Protein AF-A0A5C7VI96-F1 (afdb_monomer)

Sequence (67 aa):
MQTHGVDSFPAKLAAIIQGSTETTFYVLAVYFGSVGVKHTRHALPCALLADAVGLVAAVAVAYAFFR

Nearest PDB structures (foldseek):
  1c0v-assembly1_A  TM=3.872E-01  e=9.223E+00  Escherichia coli

Foldseek 3Di:
DPPAPCLGLVNQLCVQLVVPPPVLVVCVCPVCVVVVPPDCPVVVVVSVVVSVVSSVVSVVVSVVPVD

Radius of gyration: 15.5 Å; Cα contacts (8 Å, |Δi|>4): 26; chains: 1; bounding box: 37×20×40 Å

Structure (mmCIF, N/CA/C/O backbone):
data_AF-A0A5C7VI96-F1
#
_entry.id   AF-A0A5C7VI96-F1
#
loop_
_atom_site.group_PDB
_atom_site.id
_atom_site.type_symbol
_atom_site.label_atom_id
_atom_site.label_alt_id
_atom_site.label_comp_id
_atom_site.label_asym_id
_atom_site.label_entity_id
_atom_site.label_seq_id
_atom_site.pdbx_PDB_ins_code
_atom_site.Cartn_x
_atom_site.Cartn_y
_atom_site.Cartn_z
_atom_site.occupancy
_atom_site.B_iso_or_equiv
_atom_site.auth_seq_id
_atom_site.auth_comp_id
_atom_site.auth_asym_id
_atom_site.auth_atom_id
_atom_site.pdbx_PDB_model_num
ATOM 1 N N . MET A 1 1 ? 21.930 11.115 -8.465 1.00 45.38 1 MET A N 1
ATOM 2 C CA . MET A 1 1 ? 20.470 10.871 -8.457 1.00 45.38 1 MET A CA 1
ATOM 3 C C . MET A 1 1 ? 19.922 10.699 -9.885 1.00 45.38 1 MET A C 1
ATOM 5 O O . MET A 1 1 ? 18.977 11.382 -10.232 1.00 45.38 1 MET A O 1
ATOM 9 N N . GLN A 1 2 ? 20.485 9.808 -10.719 1.00 51.06 2 GLN A N 1
ATOM 10 C CA . GLN A 1 2 ? 19.934 9.452 -12.046 1.00 51.06 2 GLN A CA 1
ATOM 11 C C . GLN A 1 2 ? 20.409 8.047 -12.468 1.00 51.06 2 GLN A C 1
ATOM 13 O O . GLN A 1 2 ? 21.182 7.894 -13.403 1.00 51.06 2 GLN A O 1
ATOM 18 N N . THR A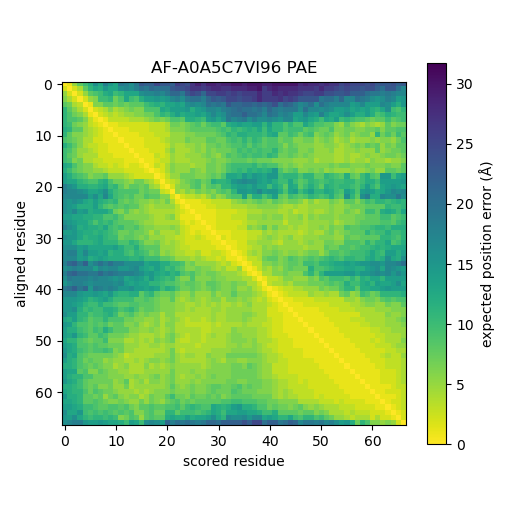 1 3 ? 19.995 7.012 -11.733 1.00 58.84 3 THR A N 1
ATOM 19 C CA . THR A 1 3 ? 20.275 5.604 -12.100 1.00 58.84 3 THR A CA 1
ATOM 20 C C . THR A 1 3 ? 19.090 4.950 -12.825 1.00 58.84 3 THR A C 1
ATOM 22 O O . THR A 1 3 ? 19.261 3.965 -13.534 1.00 58.84 3 THR A O 1
ATOM 25 N N . HIS A 1 4 ? 17.896 5.540 -12.730 1.00 60.78 4 HIS A N 1
ATOM 26 C CA . HIS A 1 4 ? 16.657 5.029 -13.305 1.00 60.78 4 HIS A CA 1
ATOM 27 C C . HIS A 1 4 ? 15.857 6.217 -13.858 1.00 60.78 4 HIS A C 1
ATOM 29 O O . HIS A 1 4 ? 15.416 7.067 -13.089 1.00 60.78 4 HIS A O 1
ATOM 35 N N . GLY A 1 5 ? 15.738 6.335 -15.186 1.00 66.94 5 GLY A N 1
ATOM 36 C CA . GLY A 1 5 ? 14.873 7.346 -15.812 1.00 66.94 5 GLY A CA 1
ATOM 37 C C . GLY A 1 5 ? 13.398 7.099 -15.473 1.00 66.94 5 GLY A C 1
ATOM 38 O O . GLY A 1 5 ? 13.039 5.983 -15.103 1.00 66.94 5 GLY A O 1
ATOM 39 N N . VAL A 1 6 ? 12.534 8.106 -15.610 1.00 65.81 6 VAL A N 1
ATOM 40 C CA . VAL A 1 6 ? 11.084 7.991 -15.320 1.00 65.81 6 VAL A CA 1
ATOM 41 C C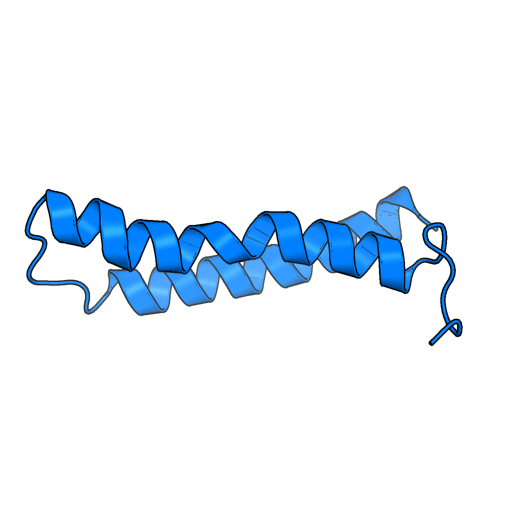 . VAL A 1 6 ? 10.391 6.860 -16.095 1.00 65.81 6 VAL A C 1
ATOM 43 O O . VAL A 1 6 ? 9.450 6.259 -15.588 1.00 65.81 6 VAL A O 1
ATOM 46 N N . ASP A 1 7 ? 10.913 6.492 -17.267 1.00 67.44 7 ASP A N 1
ATOM 47 C CA . ASP A 1 7 ? 10.412 5.372 -18.074 1.00 67.44 7 ASP A CA 1
ATOM 48 C C . ASP A 1 7 ? 10.981 4.000 -17.693 1.00 67.44 7 ASP A C 1
ATOM 50 O O . ASP A 1 7 ? 10.603 2.980 -18.272 1.00 67.44 7 ASP A O 1
ATOM 54 N N . SER A 1 8 ? 11.898 3.942 -16.731 1.00 74.12 8 SER A N 1
ATOM 55 C CA . SER A 1 8 ? 12.497 2.683 -16.301 1.00 74.12 8 SER A CA 1
ATOM 56 C C . SER A 1 8 ? 11.511 1.838 -15.495 1.00 74.12 8 SER A C 1
ATOM 58 O O . SER A 1 8 ? 10.688 2.349 -14.736 1.00 74.12 8 SER A O 1
ATOM 60 N N . PHE A 1 9 ? 11.628 0.517 -15.621 1.00 77.75 9 PHE A N 1
ATOM 61 C CA . PHE A 1 9 ? 10.812 -0.443 -14.877 1.00 77.75 9 PHE A CA 1
ATOM 62 C C . PHE A 1 9 ? 10.723 -0.160 -13.360 1.00 77.75 9 PHE A C 1
ATOM 64 O O . PHE A 1 9 ? 9.605 -0.109 -12.849 1.00 77.75 9 PHE A O 1
ATOM 71 N N . PRO A 1 10 ? 11.827 0.102 -12.624 1.00 78.56 10 PRO A N 1
ATOM 72 C CA . PRO A 1 10 ? 11.737 0.436 -11.202 1.00 78.56 10 PRO A CA 1
ATOM 73 C C . PRO A 1 10 ? 11.017 1.763 -10.928 1.00 78.56 10 PRO A C 1
ATOM 75 O O . PRO A 1 10 ? 10.333 1.861 -9.915 1.00 78.56 10 PRO A O 1
ATOM 78 N N . ALA A 1 11 ? 11.105 2.759 -11.819 1.00 79.69 11 ALA A N 1
ATOM 79 C CA . ALA A 1 11 ? 10.348 4.005 -11.675 1.00 79.69 11 ALA A CA 1
ATOM 80 C C . ALA A 1 11 ? 8.839 3.780 -11.877 1.00 79.69 11 ALA A C 1
ATOM 82 O O . ALA A 1 11 ? 8.032 4.276 -11.091 1.00 79.69 11 ALA A O 1
ATOM 83 N N . LYS A 1 12 ? 8.452 2.966 -12.869 1.00 80.00 12 LYS A N 1
ATOM 84 C CA . LYS A 1 12 ? 7.047 2.593 -13.102 1.00 80.00 12 LYS A CA 1
ATOM 85 C C . LYS A 1 12 ? 6.485 1.745 -11.964 1.00 80.00 12 LYS A C 1
ATOM 87 O O . LYS A 1 12 ? 5.377 2.000 -11.506 1.00 80.00 12 LYS A O 1
ATOM 92 N N . LEU A 1 13 ? 7.264 0.792 -11.455 1.00 80.56 13 LEU A N 1
ATOM 93 C CA . LEU A 1 13 ? 6.888 -0.006 -10.291 1.00 80.56 13 LEU A CA 1
ATOM 94 C C . LEU A 1 13 ? 6.723 0.869 -9.040 1.00 80.56 13 LEU A C 1
ATOM 96 O O . LEU A 1 13 ? 5.729 0.733 -8.332 1.00 80.56 13 LEU A O 1
ATOM 100 N N . ALA A 1 14 ? 7.653 1.797 -8.792 1.00 80.69 14 ALA A N 1
ATOM 101 C CA . ALA A 1 14 ? 7.562 2.722 -7.666 1.00 80.69 14 ALA A CA 1
ATOM 102 C C . ALA A 1 14 ? 6.310 3.607 -7.754 1.00 80.69 14 ALA A C 1
ATOM 104 O O . ALA A 1 14 ? 5.639 3.788 -6.744 1.00 80.69 14 ALA A O 1
ATOM 105 N N . ALA A 1 15 ? 5.952 4.093 -8.947 1.00 81.56 15 ALA A N 1
ATOM 106 C CA . ALA A 1 15 ? 4.733 4.873 -9.160 1.00 81.56 15 ALA A CA 1
ATOM 107 C C . ALA A 1 15 ? 3.453 4.069 -8.859 1.00 81.56 15 ALA A C 1
ATOM 109 O O . ALA A 1 15 ? 2.546 4.586 -8.208 1.00 81.56 15 ALA A O 1
ATOM 110 N N . ILE A 1 16 ? 3.392 2.796 -9.275 1.00 80.00 16 ILE A N 1
ATOM 111 C CA . ILE A 1 16 ? 2.248 1.909 -8.991 1.00 80.00 16 ILE A CA 1
ATOM 112 C C . ILE A 1 16 ? 2.120 1.653 -7.482 1.00 80.00 16 ILE A C 1
ATOM 114 O O . ILE A 1 16 ? 1.018 1.707 -6.940 1.00 80.00 16 ILE A O 1
ATOM 118 N N . ILE A 1 17 ? 3.238 1.405 -6.792 1.00 78.75 17 ILE A N 1
ATOM 119 C CA . ILE A 1 17 ? 3.247 1.182 -5.339 1.00 78.75 17 ILE A CA 1
ATOM 120 C C . ILE A 1 17 ? 2.845 2.461 -4.598 1.00 78.75 17 ILE A C 1
ATOM 122 O O . ILE A 1 17 ? 1.986 2.427 -3.719 1.00 78.75 17 ILE A O 1
ATOM 126 N N . GLN A 1 18 ? 3.428 3.601 -4.970 1.00 76.88 18 GLN A N 1
ATOM 127 C CA . GLN A 1 18 ? 3.206 4.871 -4.286 1.00 76.88 18 GLN A CA 1
ATOM 128 C C . GLN A 1 18 ? 1.741 5.316 -4.357 1.00 76.88 18 GLN A C 1
ATOM 130 O O . GLN A 1 18 ? 1.194 5.700 -3.328 1.00 76.88 18 GLN A O 1
ATOM 135 N N . GLY A 1 19 ? 1.081 5.149 -5.509 1.00 71.25 19 GLY A N 1
ATOM 136 C CA . GLY A 1 19 ? -0.348 5.450 -5.643 1.00 71.25 19 GLY A CA 1
ATOM 137 C C . GLY A 1 19 ? -1.284 4.496 -4.885 1.00 71.25 19 GLY A C 1
ATOM 138 O O . GLY A 1 19 ? -2.443 4.838 -4.664 1.00 71.25 19 GLY A O 1
ATOM 139 N N . SER A 1 20 ? -0.819 3.308 -4.476 1.00 66.25 20 SER A N 1
ATOM 140 C CA . SER A 1 20 ? -1.664 2.301 -3.817 1.00 66.25 20 SER A CA 1
ATOM 141 C C . SER A 1 20 ? -1.548 2.290 -2.289 1.00 66.25 20 SER A C 1
ATOM 143 O O . SER A 1 20 ? -2.502 1.881 -1.635 1.00 66.25 20 SER A O 1
ATOM 145 N N . THR A 1 21 ? -0.414 2.700 -1.708 1.00 66.38 21 THR A N 1
ATOM 146 C CA . THR A 1 21 ? -0.113 2.464 -0.275 1.00 66.38 21 THR A CA 1
ATOM 147 C C . THR A 1 21 ? -0.267 3.704 0.617 1.00 66.38 21 THR A C 1
ATOM 149 O O . THR A 1 21 ? -0.260 3.596 1.842 1.00 66.38 21 THR A O 1
ATOM 152 N N . GLU A 1 22 ? -0.452 4.901 0.055 1.00 66.81 22 GLU A N 1
ATOM 153 C CA . GLU A 1 22 ? -0.620 6.123 0.864 1.00 66.81 22 GLU A CA 1
ATOM 154 C C . GLU A 1 22 ? -1.997 6.229 1.552 1.00 66.81 22 GLU A C 1
ATOM 156 O O . GLU A 1 22 ? -2.140 6.883 2.588 1.00 66.81 22 GLU A O 1
ATOM 161 N N . THR A 1 23 ? -3.018 5.546 1.027 1.00 69.31 23 THR A N 1
ATOM 162 C CA . THR A 1 23 ? -4.412 5.734 1.462 1.00 69.31 23 THR A CA 1
ATOM 163 C C . THR A 1 23 ? -4.797 4.918 2.701 1.00 69.31 23 THR A C 1
ATOM 165 O O . THR A 1 23 ? -5.680 5.338 3.449 1.00 69.31 23 THR A O 1
ATOM 168 N N . THR A 1 24 ? -4.110 3.810 2.998 1.00 74.50 24 THR A N 1
ATOM 169 C CA . THR A 1 24 ? -4.458 2.907 4.111 1.00 74.50 24 THR A CA 1
ATOM 170 C C . THR A 1 24 ? -4.299 3.569 5.483 1.00 74.50 24 THR A C 1
ATOM 172 O O . THR A 1 24 ? -5.232 3.585 6.292 1.00 74.50 24 THR A O 1
ATOM 175 N N . PHE A 1 25 ? -3.139 4.179 5.745 1.00 75.38 25 PHE A N 1
ATOM 176 C CA . PHE A 1 25 ? -2.901 4.906 6.997 1.00 75.38 25 PHE A CA 1
ATOM 177 C C . PHE A 1 25 ? -3.720 6.191 7.082 1.00 75.38 25 PHE A C 1
ATOM 179 O O . PHE A 1 25 ? -4.168 6.554 8.170 1.00 75.38 25 PHE A O 1
ATOM 186 N N . TYR A 1 26 ? -3.968 6.849 5.947 1.00 79.81 26 TYR A N 1
ATOM 187 C CA . TYR A 1 26 ? -4.836 8.019 5.895 1.00 79.81 26 TYR A CA 1
ATOM 188 C C . TYR A 1 26 ? -6.269 7.673 6.321 1.00 79.81 26 TYR A C 1
ATOM 190 O O . TYR A 1 26 ? -6.830 8.341 7.187 1.00 79.81 26 TYR A O 1
ATOM 198 N N . VAL A 1 27 ? -6.844 6.588 5.797 1.00 80.44 27 VAL A N 1
ATO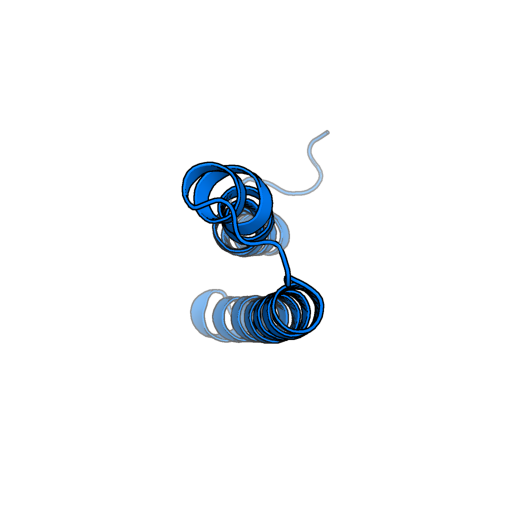M 199 C CA . VAL A 1 27 ? -8.183 6.112 6.182 1.00 80.44 27 VAL A CA 1
ATOM 200 C C . VAL A 1 27 ? -8.219 5.715 7.662 1.00 80.44 27 VAL A C 1
ATOM 202 O O . VAL A 1 27 ? -9.136 6.109 8.386 1.00 80.44 27 VAL A O 1
ATOM 205 N N . LEU A 1 28 ? -7.204 4.999 8.154 1.00 80.19 28 LEU A N 1
ATOM 206 C CA . LEU A 1 28 ? -7.134 4.616 9.568 1.00 80.19 28 LEU A CA 1
ATOM 207 C C . LEU A 1 28 ? -6.981 5.813 10.519 1.00 80.19 28 LEU A C 1
ATOM 209 O O . LEU A 1 28 ? -7.505 5.775 11.627 1.00 80.19 28 LEU A O 1
ATOM 213 N N . ALA A 1 29 ? -6.254 6.859 10.133 1.00 81.81 29 ALA A N 1
ATOM 214 C CA . ALA A 1 29 ? -6.039 8.022 10.990 1.00 81.81 29 ALA A CA 1
ATOM 215 C C . ALA A 1 29 ? -7.196 9.027 10.895 1.00 81.81 29 ALA A C 1
ATOM 217 O O . ALA A 1 29 ? -7.708 9.489 11.913 1.00 81.81 29 ALA A O 1
ATOM 218 N N . VAL A 1 30 ? -7.628 9.354 9.676 1.00 84.75 30 VAL A N 1
ATOM 219 C CA . VAL A 1 30 ? -8.591 10.429 9.413 1.00 84.75 30 VAL A CA 1
ATOM 220 C C . VAL A 1 30 ? -10.026 9.917 9.438 1.00 84.75 30 VAL A C 1
ATOM 222 O O . VAL A 1 30 ? -10.866 10.541 10.080 1.00 84.75 30 VAL A O 1
ATOM 225 N N . TYR A 1 31 ? -10.338 8.788 8.790 1.00 84.06 31 TYR A N 1
ATOM 226 C CA . TYR A 1 31 ? -11.732 8.323 8.680 1.00 84.06 31 TYR A CA 1
ATOM 227 C C . TYR A 1 31 ? -12.182 7.575 9.932 1.00 84.06 31 TYR A C 1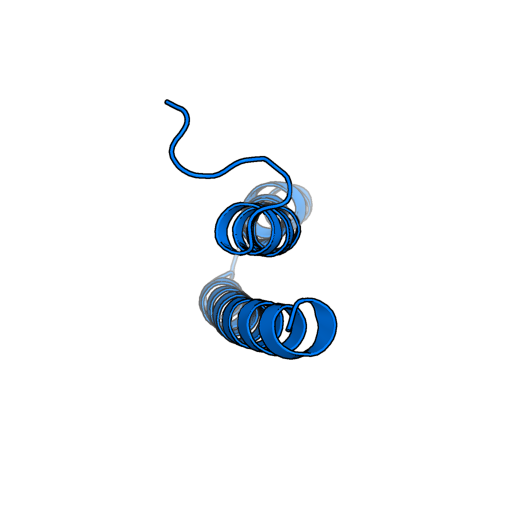
ATOM 229 O O . TYR A 1 31 ? -13.274 7.805 10.441 1.00 84.06 31 TYR A O 1
ATOM 2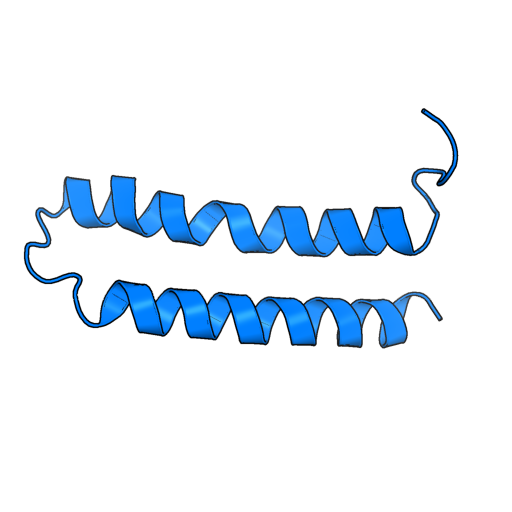37 N N . PHE A 1 32 ? -11.337 6.710 10.493 1.00 83.12 32 PHE A N 1
ATOM 238 C CA . PHE A 1 32 ? -11.664 6.085 11.779 1.00 83.12 32 PHE A CA 1
ATOM 239 C C . PHE A 1 32 ? -11.599 7.090 12.931 1.00 83.12 32 PHE A C 1
ATOM 241 O O . PHE A 1 32 ? -12.396 6.987 13.866 1.00 83.12 32 PHE A O 1
ATOM 248 N N . GLY A 1 33 ? -10.706 8.082 12.839 1.00 82.44 33 GLY A N 1
ATOM 249 C CA . GLY A 1 33 ? -10.643 9.203 13.772 1.00 82.44 33 GLY A CA 1
ATOM 250 C C . GLY A 1 33 ? -11.903 10.072 13.740 1.00 82.44 33 GLY A C 1
ATOM 251 O O . GLY A 1 33 ? -12.429 10.404 14.800 1.00 82.44 33 GLY A O 1
ATOM 252 N N . SER A 1 34 ? -12.438 10.387 12.553 1.00 84.31 34 SER A N 1
ATOM 253 C CA . SER A 1 34 ? -13.626 11.244 12.409 1.00 84.31 34 SER A CA 1
ATOM 254 C C . SER A 1 34 ? -14.927 10.586 12.879 1.00 84.31 34 SER A C 1
ATOM 256 O O . SER A 1 34 ? -15.802 11.277 13.393 1.00 84.31 34 SER A O 1
ATOM 258 N N . VAL A 1 35 ? -15.048 9.259 12.759 1.00 82.69 35 VAL A N 1
ATOM 259 C CA . VAL A 1 35 ? -16.232 8.495 13.207 1.00 82.69 35 VAL A CA 1
ATOM 260 C C . VAL A 1 35 ? -16.051 7.931 14.633 1.00 82.69 35 VAL A C 1
ATOM 262 O O . VAL A 1 35 ? -16.958 7.316 15.189 1.00 82.69 35 VAL A O 1
ATOM 265 N N . GLY A 1 36 ? -14.895 8.158 15.271 1.00 78.06 36 GLY A N 1
ATOM 266 C CA . GLY A 1 36 ? -14.639 7.767 16.663 1.00 78.06 36 GLY A CA 1
ATOM 267 C C . GLY A 1 36 ? -14.504 6.255 16.883 1.00 78.06 36 GLY A C 1
ATOM 268 O O . GLY A 1 36 ? -14.891 5.739 17.935 1.00 78.06 36 GLY A O 1
ATOM 269 N N . VAL A 1 37 ? -13.967 5.523 15.903 1.00 79.50 37 VAL A N 1
ATOM 270 C CA . VAL A 1 37 ? -13.805 4.062 15.973 1.00 79.50 37 VAL A CA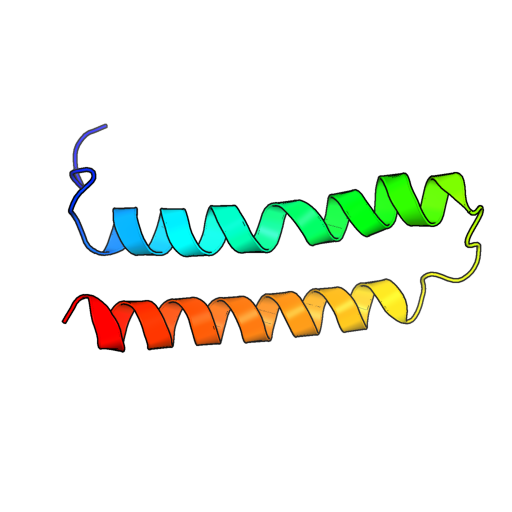 1
ATOM 271 C C . VAL A 1 37 ? -12.796 3.693 17.070 1.00 79.50 37 VAL A C 1
ATOM 273 O O . VAL A 1 37 ? -11.596 3.905 16.929 1.00 79.50 37 VAL A O 1
ATOM 276 N N . LYS A 1 38 ? -13.273 3.093 18.171 1.00 70.38 38 LYS A N 1
ATOM 277 C CA . LYS A 1 38 ? -12.432 2.688 19.321 1.00 70.38 38 LYS A CA 1
ATOM 278 C C . LYS A 1 38 ? -11.763 1.316 19.177 1.00 70.38 38 LYS A C 1
ATOM 280 O O . LYS A 1 38 ? -10.797 1.030 19.879 1.00 70.38 38 LYS A O 1
ATOM 285 N N . HIS A 1 39 ? -12.263 0.454 18.290 1.00 75.25 39 HIS A N 1
ATOM 286 C CA . HIS A 1 39 ? -11.774 -0.919 18.124 1.00 75.25 39 HIS A CA 1
ATOM 287 C C . HIS A 1 39 ? -11.171 -1.144 16.735 1.00 75.25 39 HIS A C 1
ATOM 289 O O . HIS A 1 39 ? -11.804 -1.699 15.844 1.00 75.25 39 HIS A O 1
ATOM 295 N N . THR A 1 40 ? -9.909 -0.759 16.564 1.00 73.00 40 THR A N 1
ATOM 296 C CA . THR A 1 40 ? -9.157 -0.913 15.304 1.00 73.00 40 THR A CA 1
ATOM 297 C C . THR A 1 40 ? -8.311 -2.190 15.239 1.00 73.00 40 THR A C 1
ATOM 299 O O . THR A 1 40 ? -7.690 -2.465 14.214 1.00 73.00 40 THR A O 1
ATOM 302 N N . ARG A 1 41 ? -8.329 -3.012 16.304 1.00 78.38 41 ARG A N 1
ATOM 303 C CA . ARG A 1 41 ? -7.499 -4.222 16.484 1.00 78.38 41 ARG A CA 1
ATOM 304 C C . ARG A 1 41 ? -7.447 -5.144 15.263 1.00 78.38 41 ARG A C 1
ATOM 306 O O . ARG A 1 41 ? -6.388 -5.683 14.979 1.00 78.38 41 ARG A O 1
ATOM 313 N N . HIS A 1 42 ? -8.576 -5.361 14.589 1.00 79.75 42 HIS A N 1
ATOM 314 C CA . HIS A 1 42 ? -8.655 -6.248 13.421 1.00 79.75 42 HIS A CA 1
ATOM 315 C C . HIS A 1 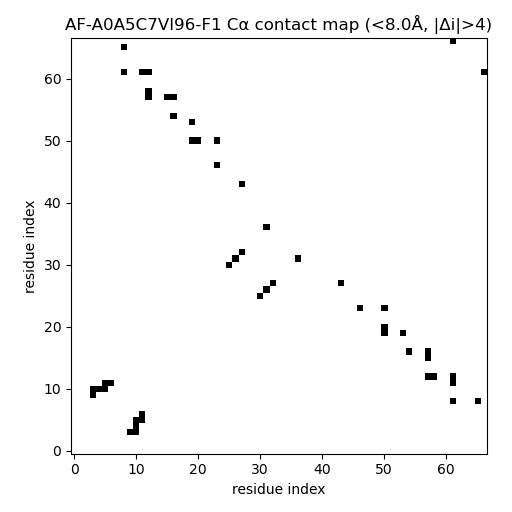42 ? -8.558 -5.493 12.095 1.00 79.75 42 HIS A C 1
ATOM 317 O O . HIS A 1 42 ? -8.185 -6.077 11.084 1.00 79.75 42 HIS A O 1
ATOM 323 N N . ALA A 1 43 ? -8.853 -4.193 12.098 1.00 79.19 43 ALA A N 1
ATOM 324 C CA . ALA A 1 43 ? -8.809 -3.379 10.896 1.00 79.19 43 ALA A CA 1
ATOM 325 C C . ALA A 1 43 ? -7.368 -3.120 10.442 1.00 79.19 43 ALA A C 1
ATOM 327 O O . ALA A 1 43 ? -7.079 -3.266 9.263 1.00 79.19 43 ALA A O 1
ATOM 328 N N . LEU A 1 44 ? -6.453 -2.832 11.375 1.00 80.62 44 LEU A N 1
ATOM 329 C CA . LEU A 1 44 ? -5.034 -2.641 11.062 1.00 80.62 44 LEU A CA 1
ATOM 330 C C . LEU A 1 44 ? -4.383 -3.881 10.409 1.00 80.62 44 LEU A C 1
ATOM 332 O O . LEU A 1 44 ? -3.827 -3.738 9.325 1.00 80.62 44 LEU A O 1
ATOM 336 N N . PRO A 1 45 ? -4.452 -5.098 10.985 1.00 83.12 45 PRO A N 1
ATOM 337 C CA . PRO A 1 45 ? -3.846 -6.272 10.356 1.00 83.12 45 PRO A CA 1
ATOM 338 C C . PRO A 1 45 ? -4.528 -6.666 9.040 1.00 83.12 45 PRO A C 1
ATOM 340 O O . PRO A 1 45 ? -3.851 -7.135 8.130 1.00 83.12 45 PRO A O 1
ATOM 343 N N . CYS A 1 46 ? -5.842 -6.457 8.906 1.00 84.38 46 CYS A N 1
ATOM 344 C CA . CYS A 1 46 ? -6.551 -6.724 7.654 1.00 84.38 46 CYS A CA 1
ATOM 345 C C . CYS A 1 46 ? -6.125 -5.743 6.548 1.00 84.38 46 CYS A C 1
ATOM 347 O O . CYS A 1 46 ? -5.877 -6.156 5.419 1.00 84.38 46 CYS A O 1
ATOM 349 N N . ALA A 1 47 ? -5.949 -4.468 6.896 1.00 82.25 47 ALA A N 1
ATOM 350 C CA . ALA A 1 47 ? -5.461 -3.440 5.989 1.00 82.25 47 ALA A CA 1
ATOM 351 C C . ALA A 1 47 ? -4.009 -3.692 5.549 1.00 82.25 47 ALA A C 1
ATOM 353 O O . ALA A 1 47 ? -3.711 -3.638 4.362 1.00 82.25 47 ALA A O 1
ATOM 354 N N . LEU A 1 48 ? -3.129 -4.084 6.476 1.00 83.75 48 LEU A N 1
ATOM 355 C CA . LEU A 1 48 ? -1.749 -4.466 6.153 1.00 83.75 48 LEU A CA 1
ATOM 356 C C . LEU A 1 48 ? -1.678 -5.710 5.252 1.00 83.75 48 LEU A C 1
ATOM 358 O O . LEU A 1 48 ? -0.824 -5.786 4.371 1.00 83.75 48 LEU A O 1
ATOM 362 N N . LEU A 1 49 ? -2.573 -6.687 5.445 1.00 87.50 49 LEU A N 1
ATOM 363 C CA . LEU A 1 49 ? -2.691 -7.833 4.537 1.00 87.50 49 LEU A CA 1
ATOM 364 C C . LEU A 1 49 ? -3.154 -7.404 3.142 1.00 87.50 49 LEU A C 1
ATOM 366 O O . LEU A 1 49 ? -2.614 -7.893 2.151 1.00 87.50 49 LEU A O 1
ATOM 370 N N . ALA A 1 50 ? -4.121 -6.491 3.058 1.00 84.88 50 ALA A N 1
ATOM 371 C CA . ALA A 1 50 ? -4.571 -5.939 1.786 1.00 84.88 50 ALA A CA 1
ATOM 372 C C . ALA A 1 50 ? -3.437 -5.190 1.065 1.00 84.88 50 ALA A C 1
ATOM 374 O O . ALA A 1 50 ? -3.237 -5.420 -0.126 1.00 84.88 50 ALA A O 1
ATOM 375 N N . ASP A 1 51 ? -2.638 -4.393 1.784 1.00 84.25 51 ASP A N 1
ATOM 376 C CA . ASP A 1 51 ? -1.453 -3.722 1.233 1.00 84.25 51 ASP A CA 1
ATOM 377 C C . ASP A 1 51 ? -0.414 -4.732 0.722 1.00 84.25 51 ASP A C 1
ATOM 379 O O . ASP A 1 51 ? 0.139 -4.561 -0.364 1.00 84.25 51 ASP A O 1
ATOM 383 N N . ALA A 1 52 ? -0.170 -5.824 1.456 1.00 85.25 52 ALA A N 1
ATOM 384 C CA . ALA A 1 52 ? 0.754 -6.873 1.026 1.00 85.25 52 ALA A CA 1
ATOM 385 C C . ALA A 1 52 ? 0.284 -7.567 -0.265 1.00 85.25 52 ALA A C 1
ATOM 387 O O . ALA A 1 52 ? 1.081 -7.794 -1.177 1.00 85.25 52 ALA A O 1
ATOM 388 N N . VAL A 1 53 ? -1.014 -7.867 -0.376 1.00 88.81 53 VAL A N 1
ATOM 389 C CA . VAL A 1 53 ? -1.606 -8.417 -1.606 1.00 88.81 53 VAL A CA 1
ATOM 390 C C . VAL A 1 53 ? -1.529 -7.401 -2.747 1.00 88.81 53 VAL A C 1
ATOM 392 O O . VAL A 1 53 ? -1.158 -7.768 -3.862 1.00 88.81 53 VAL A O 1
ATOM 395 N N . GLY A 1 54 ? -1.813 -6.127 -2.471 1.00 83.56 54 GLY A N 1
ATOM 396 C CA . GLY A 1 54 ? -1.701 -5.027 -3.427 1.00 83.56 54 GLY A CA 1
ATOM 397 C C . GLY A 1 54 ? -0.281 -4.859 -3.963 1.00 83.56 54 GLY A C 1
ATOM 398 O O . GLY A 1 54 ? -0.102 -4.709 -5.167 1.00 83.56 54 GLY A O 1
ATOM 399 N N . LEU A 1 55 ? 0.738 -4.986 -3.108 1.00 84.62 55 LEU A N 1
ATOM 400 C CA . LEU A 1 55 ? 2.146 -4.955 -3.505 1.00 84.62 55 LEU A CA 1
ATOM 401 C C . LEU A 1 55 ? 2.492 -6.106 -4.459 1.00 84.62 55 LEU A C 1
ATOM 403 O O . LEU A 1 55 ? 3.114 -5.887 -5.498 1.00 84.62 55 LEU A O 1
ATOM 407 N N . VAL A 1 56 ? 2.071 -7.331 -4.135 1.00 88.38 56 VAL A N 1
ATOM 408 C CA . VAL A 1 56 ? 2.295 -8.501 -5.001 1.00 88.38 56 VAL A CA 1
ATOM 409 C C . VAL A 1 56 ? 1.576 -8.327 -6.340 1.00 88.38 56 VAL A C 1
ATOM 411 O O . VAL A 1 56 ? 2.159 -8.595 -7.391 1.00 88.38 56 VAL A O 1
ATOM 414 N N . ALA A 1 57 ? 0.339 -7.824 -6.320 1.00 86.50 57 ALA A N 1
ATOM 415 C CA . ALA A 1 57 ? -0.426 -7.527 -7.525 1.00 86.50 57 ALA A CA 1
ATOM 416 C C . ALA A 1 57 ? 0.235 -6.423 -8.365 1.00 86.50 57 ALA A C 1
ATOM 418 O O . ALA A 1 57 ? 0.347 -6.576 -9.577 1.00 86.50 57 ALA A O 1
ATOM 419 N N . ALA A 1 58 ? 0.735 -5.355 -7.741 1.00 81.38 58 ALA A N 1
ATOM 420 C CA . ALA A 1 58 ? 1.459 -4.278 -8.410 1.00 81.38 58 ALA A CA 1
ATOM 421 C C . ALA A 1 58 ? 2.702 -4.803 -9.136 1.00 81.38 58 ALA A C 1
ATOM 423 O O . ALA A 1 58 ? 2.920 -4.472 -10.300 1.00 81.38 58 ALA A O 1
ATOM 424 N N . VAL A 1 59 ? 3.479 -5.674 -8.486 1.00 84.00 59 VAL A N 1
ATOM 425 C CA . VAL A 1 59 ? 4.639 -6.333 -9.100 1.00 84.00 59 VAL A CA 1
ATOM 426 C C . VAL A 1 59 ? 4.204 -7.218 -10.271 1.00 84.00 59 VAL A C 1
ATOM 428 O O . VAL A 1 59 ? 4.777 -7.119 -11.355 1.00 84.00 59 VAL A O 1
ATOM 431 N N . ALA A 1 60 ? 3.172 -8.047 -10.094 1.00 85.88 60 ALA A N 1
ATOM 432 C CA . ALA A 1 60 ? 2.669 -8.930 -11.146 1.00 85.88 60 ALA A CA 1
ATOM 433 C C . ALA A 1 60 ? 2.148 -8.153 -12.368 1.00 85.88 60 ALA A C 1
ATOM 435 O O . ALA A 1 60 ? 2.494 -8.482 -13.501 1.00 85.88 60 ALA A O 1
ATOM 436 N N . VAL A 1 61 ? 1.365 -7.094 -12.147 1.00 84.19 61 VAL A N 1
ATOM 437 C CA . VAL A 1 61 ? 0.839 -6.222 -13.207 1.00 84.19 61 VAL A 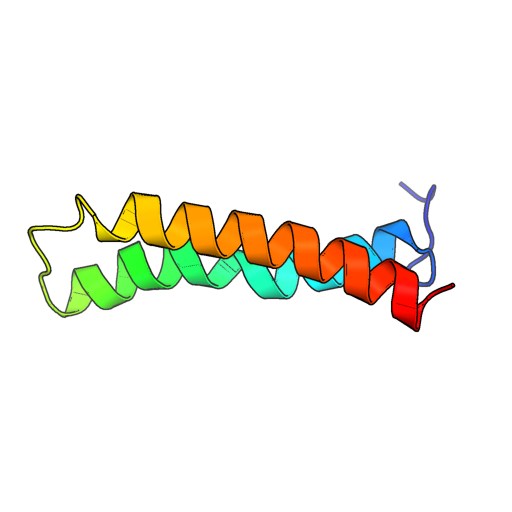CA 1
ATOM 438 C C . VAL A 1 61 ? 1.968 -5.459 -13.887 1.00 84.19 61 VAL A C 1
ATOM 440 O O . VAL A 1 61 ? 1.983 -5.389 -15.113 1.00 84.19 61 VAL A O 1
ATOM 443 N N . ALA A 1 62 ? 2.946 -4.946 -13.135 1.00 82.50 62 ALA A N 1
ATOM 444 C CA . ALA A 1 62 ? 4.111 -4.291 -13.719 1.00 82.50 62 ALA A CA 1
ATOM 445 C C . ALA A 1 62 ? 4.869 -5.239 -14.662 1.00 82.50 62 ALA A C 1
ATOM 447 O O . ALA A 1 62 ? 5.205 -4.844 -15.776 1.00 82.50 62 ALA A O 1
ATOM 448 N N . TYR A 1 63 ? 5.071 -6.501 -14.268 1.00 80.88 63 TYR A N 1
ATOM 449 C CA . TYR A 1 63 ? 5.661 -7.520 -15.142 1.00 80.88 63 TYR A CA 1
ATOM 450 C C . TYR A 1 63 ? 4.770 -7.915 -16.327 1.00 80.88 63 TYR A C 1
ATOM 452 O O . TYR A 1 63 ? 5.305 -8.292 -17.364 1.00 80.88 63 TYR A O 1
ATOM 460 N N . ALA A 1 64 ? 3.444 -7.857 -16.197 1.00 81.81 64 ALA A N 1
ATOM 461 C CA . ALA A 1 64 ? 2.522 -8.189 -17.282 1.00 81.81 64 ALA A CA 1
ATOM 462 C C . ALA A 1 64 ? 2.399 -7.069 -18.333 1.00 81.81 64 ALA A C 1
ATOM 464 O O . ALA A 1 64 ? 2.249 -7.366 -19.513 1.00 81.81 64 ALA A O 1
ATOM 465 N N . PHE A 1 65 ? 2.450 -5.800 -17.915 1.00 75.88 65 PHE A N 1
ATOM 466 C CA . PHE A 1 65 ? 2.253 -4.634 -18.789 1.00 75.88 65 PHE A CA 1
ATOM 467 C C . PHE A 1 65 ? 3.548 -4.015 -19.324 1.00 75.88 65 PHE A C 1
ATOM 469 O O . PHE A 1 65 ? 3.522 -3.400 -20.386 1.00 75.88 65 PHE A O 1
ATOM 476 N N . PHE A 1 66 ? 4.657 -4.107 -18.582 1.00 70.00 66 PHE A N 1
ATOM 477 C CA . PHE A 1 66 ? 5.924 -3.445 -18.927 1.00 70.00 66 PHE A CA 1
ATOM 478 C C . PHE A 1 66 ? 7.064 -4.419 -19.257 1.00 70.00 66 PHE A C 1
ATOM 480 O O . PHE A 1 66 ? 8.226 -4.006 -19.289 1.00 70.00 66 PHE A O 1
ATOM 487 N N . ARG A 1 67 ? 6.739 -5.691 -19.499 1.00 56.06 67 ARG A N 1
ATOM 488 C CA . ARG A 1 67 ? 7.604 -6.642 -20.205 1.00 56.06 67 ARG A CA 1
ATOM 489 C C . ARG A 1 67 ? 7.332 -6.570 -21.702 1.00 56.06 67 ARG A C 1
ATOM 491 O O . ARG A 1 67 ? 8.313 -6.744 -22.455 1.00 56.06 67 ARG A O 1
#

Mean predicted aligned error: 8.12 Å

pLDDT: mean 77.35, std 8.8, range [45.38, 88.81]

Secondary structure (DSSP, 8-state):
--SS-TTSHHHHHHHHHHHHHHHHHHIIIIIHHHTT----TTHHHHHHHHHHHHHHHHHHHHHHH--

Solvent-accessible surface area (backbone atoms only — not comparable to full-atom values): 4041 Å² total; per-residue (Å²): 144,80,93,65,56,80,87,29,69,70,43,48,45,48,52,54,47,57,76,63,61,64,56,60,62,48,42,60,54,52,53,34,53,74,73,63,64,84,79,52,80,65,55,56,60,50,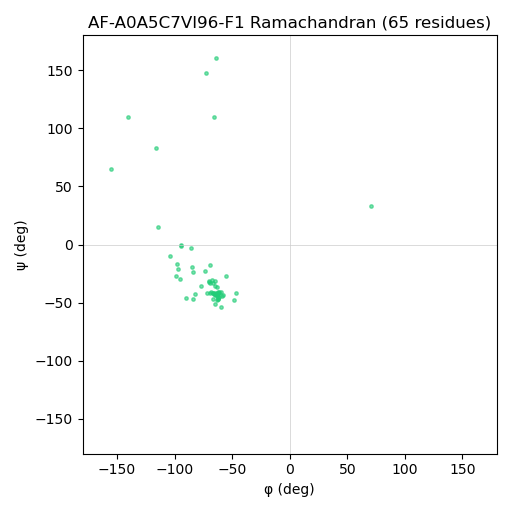49,54,50,50,49,54,51,48,51,53,48,44,54,51,49,43,57,70,75,73,107